Protein AF-N1ZED2-F1 (afdb_monomer_lite)

Radius of gyration: 11.27 Å; chains: 1; bounding box: 28×16×32 Å

pLDDT: mean 93.44, std 9.44, range [50.0, 98.06]

Structure (mmCIF, N/CA/C/O backbone):
data_AF-N1ZED2-F1
#
_entry.id   AF-N1ZED2-F1
#
loop_
_atom_site.group_PDB
_atom_site.id
_atom_site.type_symbol
_atom_site.label_atom_id
_atom_site.label_alt_id
_atom_site.label_comp_id
_atom_site.label_asym_id
_atom_site.label_entity_id
_atom_site.label_seq_id
_atom_site.pdbx_PDB_ins_code
_atom_site.Cartn_x
_atom_site.Cartn_y
_atom_site.Cartn_z
_atom_site.occupancy
_atom_site.B_iso_or_equiv
_atom_site.auth_seq_id
_atom_site.auth_comp_id
_atom_site.auth_asym_id
_atom_site.auth_atom_id
_atom_site.pdbx_PDB_model_num
ATOM 1 N N . MET A 1 1 ? -18.570 -4.245 15.573 1.00 50.00 1 MET A N 1
ATOM 2 C CA . MET A 1 1 ? -17.372 -3.526 15.081 1.00 50.00 1 MET A CA 1
ATOM 3 C C . MET A 1 1 ? -16.472 -4.510 14.333 1.00 50.00 1 MET A C 1
ATOM 5 O O . MET A 1 1 ? -15.422 -4.857 14.837 1.00 50.00 1 MET A O 1
ATOM 9 N N . GLN A 1 2 ? -16.909 -5.001 13.167 1.00 54.41 2 GLN A N 1
ATOM 10 C CA . GLN A 1 2 ? -16.198 -6.037 12.389 1.00 54.41 2 GLN A CA 1
ATOM 11 C C . GLN A 1 2 ? -15.854 -5.600 10.949 1.00 54.41 2 GLN A C 1
ATOM 13 O O . GLN A 1 2 ? -15.392 -6.419 10.170 1.00 54.41 2 GLN A O 1
ATOM 18 N N . ASN A 1 3 ? -16.059 -4.325 10.586 1.00 71.94 3 ASN A N 1
ATOM 19 C CA . ASN A 1 3 ? -15.913 -3.876 9.193 1.00 71.94 3 ASN A CA 1
ATOM 20 C C . ASN A 1 3 ? -14.534 -3.305 8.852 1.00 71.94 3 ASN A C 1
ATOM 22 O O . ASN A 1 3 ? -14.035 -3.572 7.770 1.00 71.94 3 ASN A O 1
ATOM 26 N N . LYS A 1 4 ? -13.898 -2.557 9.765 1.00 82.44 4 LYS A N 1
ATOM 27 C CA . LYS A 1 4 ? -12.670 -1.819 9.430 1.00 82.44 4 LYS A CA 1
ATOM 28 C C . LYS A 1 4 ? -11.483 -2.721 9.111 1.00 82.44 4 LYS A C 1
ATOM 30 O O . LYS A 1 4 ? -10.753 -2.422 8.178 1.00 82.44 4 LYS A O 1
ATOM 35 N N . ASP A 1 5 ? -11.300 -3.821 9.837 1.00 92.00 5 ASP A N 1
ATOM 36 C CA . ASP A 1 5 ? -10.181 -4.737 9.572 1.00 92.00 5 ASP A CA 1
ATOM 37 C C . ASP A 1 5 ? -10.362 -5.452 8.225 1.00 92.00 5 ASP A C 1
ATOM 39 O O . ASP A 1 5 ? -9.413 -5.604 7.463 1.00 92.00 5 ASP A O 1
ATOM 43 N N . VAL A 1 6 ? -11.603 -5.819 7.885 1.00 93.94 6 VAL A N 1
ATOM 44 C CA . VAL A 1 6 ? -11.940 -6.424 6.588 1.00 93.94 6 VAL A CA 1
ATOM 45 C C . VAL A 1 6 ? -11.754 -5.420 5.451 1.00 93.94 6 VAL A C 1
ATOM 47 O O . VAL A 1 6 ? -11.132 -5.756 4.449 1.00 93.94 6 VAL A O 1
ATOM 50 N N . GLU A 1 7 ? -12.244 -4.189 5.610 1.00 93.88 7 GLU A N 1
ATOM 51 C CA . GLU A 1 7 ? -12.047 -3.095 4.648 1.00 93.88 7 GLU A CA 1
ATOM 52 C C . GLU A 1 7 ? -10.553 -2.782 4.459 1.00 93.88 7 GLU A C 1
ATOM 54 O O . GLU A 1 7 ? -10.101 -2.574 3.335 1.00 93.88 7 GLU A O 1
ATOM 59 N N . THR A 1 8 ? -9.771 -2.820 5.543 1.00 95.75 8 THR A N 1
ATOM 60 C CA . THR A 1 8 ? -8.316 -2.620 5.508 1.00 95.75 8 THR A CA 1
ATOM 61 C C . THR A 1 8 ? -7.624 -3.700 4.695 1.00 95.75 8 THR A C 1
ATOM 63 O O . THR A 1 8 ? -6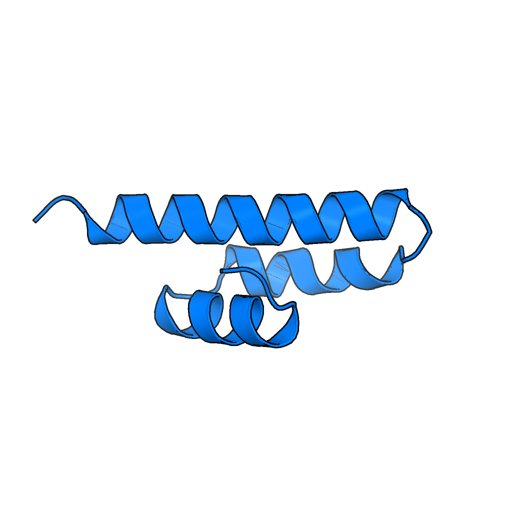.860 -3.380 3.787 1.00 95.75 8 THR A O 1
ATOM 66 N N . GLU A 1 9 ? -7.908 -4.972 4.968 1.00 96.94 9 GLU A N 1
ATOM 67 C CA . GLU A 1 9 ? -7.267 -6.072 4.246 1.00 96.94 9 GLU A CA 1
ATOM 68 C C . GLU A 1 9 ? -7.746 -6.182 2.791 1.00 96.94 9 GLU A C 1
ATOM 70 O O . GLU A 1 9 ? -6.955 -6.526 1.914 1.00 96.94 9 GLU A O 1
ATOM 75 N N . GLN A 1 10 ? -8.997 -5.812 2.497 1.00 96.44 10 GLN A N 1
ATOM 76 C CA . GLN A 1 10 ? -9.483 -5.696 1.117 1.00 96.44 10 GLN A CA 1
ATOM 77 C C . GLN A 1 10 ? -8.742 -4.604 0.345 1.00 96.44 10 GLN A C 1
ATOM 79 O O . GLN A 1 10 ? -8.260 -4.854 -0.760 1.00 96.44 10 GLN A O 1
ATOM 84 N N . LEU A 1 11 ? -8.608 -3.408 0.926 1.00 96.88 11 LEU A N 1
ATOM 85 C CA . LEU A 1 11 ? -7.881 -2.312 0.290 1.00 96.88 11 LEU A CA 1
ATOM 86 C C . LEU A 1 11 ? -6.399 -2.664 0.100 1.00 96.88 11 LEU A C 1
ATOM 88 O O . LEU A 1 11 ? -5.848 -2.437 -0.978 1.00 96.88 11 LEU A O 1
ATOM 92 N N . ARG A 1 12 ? -5.775 -3.285 1.110 1.00 97.88 12 ARG A N 1
ATOM 93 C CA . ARG A 1 12 ? -4.401 -3.797 1.025 1.00 97.88 12 ARG A CA 1
ATOM 94 C C . ARG A 1 12 ? -4.248 -4.783 -0.131 1.00 97.88 12 ARG A C 1
ATOM 96 O O . ARG A 1 12 ? -3.314 -4.648 -0.917 1.00 97.88 12 ARG A O 1
ATOM 103 N N . GLY A 1 13 ? -5.172 -5.736 -0.251 1.00 97.81 13 GLY A N 1
ATOM 104 C CA . GLY A 1 13 ? -5.200 -6.707 -1.343 1.00 97.81 13 GLY A CA 1
ATOM 105 C C . GLY A 1 13 ? -5.273 -6.037 -2.715 1.00 97.81 13 GLY A C 1
ATOM 106 O O . GLY A 1 13 ? -4.419 -6.292 -3.558 1.00 97.81 13 GLY A O 1
ATOM 107 N N . ASN A 1 14 ? -6.211 -5.105 -2.904 1.00 97.62 14 ASN A N 1
ATOM 108 C CA . ASN A 1 14 ? -6.391 -4.395 -4.175 1.00 97.62 14 ASN A CA 1
ATOM 109 C C . ASN A 1 14 ? -5.131 -3.625 -4.609 1.00 97.62 14 ASN A C 1
ATOM 111 O O . ASN A 1 14 ? -4.764 -3.639 -5.785 1.00 97.62 14 ASN A O 1
ATOM 115 N N . ILE A 1 15 ? -4.458 -2.957 -3.666 1.00 98.00 15 ILE A N 1
ATOM 116 C CA . ILE A 1 15 ? -3.223 -2.216 -3.955 1.00 98.00 15 ILE A CA 1
ATOM 117 C C . ILE A 1 15 ? -2.089 -3.185 -4.317 1.00 98.00 15 ILE A C 1
ATOM 119 O O . ILE A 1 15 ? -1.360 -2.938 -5.278 1.00 98.00 15 ILE A O 1
ATOM 123 N N . LEU A 1 16 ? -1.944 -4.293 -3.583 1.00 98.06 16 LEU A N 1
ATOM 124 C CA . LEU A 1 16 ? -0.924 -5.303 -3.875 1.00 98.06 16 LEU A CA 1
ATOM 125 C C . LEU A 1 16 ? -1.139 -5.949 -5.246 1.00 98.06 16 LEU A C 1
ATOM 127 O O . LEU A 1 16 ? -0.180 -6.072 -6.005 1.00 98.06 16 LEU A O 1
ATOM 131 N N . ASP A 1 17 ? -2.377 -6.292 -5.598 1.00 98.06 17 ASP A N 1
ATOM 132 C CA . ASP A 1 17 ? -2.706 -6.845 -6.914 1.00 98.06 17 ASP A CA 1
ATOM 133 C C . ASP A 1 17 ? -2.329 -5.874 -8.040 1.00 98.06 17 ASP A C 1
ATOM 135 O O . ASP A 1 17 ? -1.734 -6.280 -9.042 1.00 98.06 17 ASP A O 1
ATOM 139 N N . TYR A 1 18 ? -2.601 -4.578 -7.857 1.00 97.50 18 TYR A N 1
ATOM 140 C CA . TYR A 1 18 ? -2.199 -3.542 -8.806 1.00 97.50 18 TYR A CA 1
ATOM 141 C C . TYR A 1 18 ? -0.672 -3.432 -8.933 1.00 97.50 18 TYR A C 1
ATO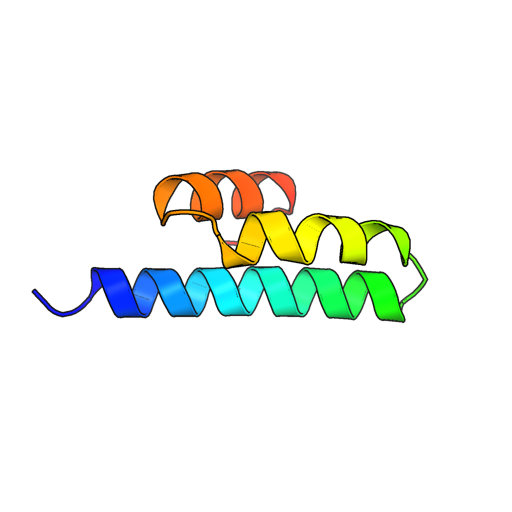M 143 O O . TYR A 1 18 ? -0.144 -3.410 -10.048 1.00 97.50 18 TYR A O 1
ATOM 151 N N . ILE A 1 19 ? 0.048 -3.417 -7.806 1.00 97.31 19 ILE A N 1
ATOM 152 C CA . ILE A 1 19 ? 1.517 -3.390 -7.780 1.00 97.31 19 ILE A CA 1
ATOM 153 C C . ILE A 1 19 ? 2.099 -4.608 -8.495 1.00 97.31 19 ILE A C 1
ATOM 155 O O . ILE A 1 19 ? 2.989 -4.459 -9.334 1.00 97.31 19 ILE A O 1
ATOM 159 N N . TYR A 1 20 ? 1.592 -5.807 -8.211 1.00 97.69 20 TYR A N 1
ATOM 160 C CA . TYR A 1 20 ? 2.081 -7.034 -8.831 1.00 97.69 20 TYR A CA 1
ATOM 161 C C . TYR A 1 20 ? 1.771 -7.083 -10.329 1.00 97.69 20 TYR A C 1
ATOM 163 O O . TYR A 1 20 ? 2.645 -7.454 -11.116 1.00 97.69 20 TYR A O 1
ATOM 171 N N . ALA A 1 21 ? 0.577 -6.654 -10.750 1.00 97.25 21 ALA A N 1
ATOM 172 C CA . ALA A 1 21 ? 0.232 -6.539 -12.165 1.00 97.25 21 ALA A CA 1
ATOM 173 C C . ALA A 1 21 ? 1.140 -5.530 -12.891 1.00 97.25 21 ALA A C 1
ATOM 175 O O . ALA A 1 21 ? 1.626 -5.803 -13.992 1.00 97.25 21 ALA A O 1
ATOM 176 N N . GLY A 1 22 ? 1.429 -4.387 -12.265 1.00 96.19 22 GLY A N 1
ATOM 177 C CA . GLY A 1 22 ? 2.370 -3.391 -12.773 1.00 96.19 22 GLY A CA 1
ATOM 178 C C . GLY A 1 22 ? 3.790 -3.943 -12.902 1.00 96.19 22 GLY A C 1
ATOM 179 O O . GLY A 1 22 ? 4.396 -3.877 -13.974 1.00 96.19 22 GLY A O 1
ATOM 180 N N . ALA A 1 23 ? 4.290 -4.586 -11.848 1.00 97.12 23 ALA A N 1
ATOM 181 C CA . ALA A 1 23 ? 5.607 -5.210 -11.843 1.00 97.12 23 ALA A CA 1
ATOM 182 C C . ALA A 1 23 ? 5.749 -6.270 -12.947 1.00 97.12 23 ALA A C 1
ATOM 184 O O . ALA A 1 23 ? 6.744 -6.272 -13.676 1.00 97.12 23 ALA A O 1
ATOM 185 N N . PHE A 1 24 ? 4.736 -7.125 -13.123 1.00 96.62 24 PHE A N 1
ATOM 186 C CA . PHE A 1 24 ? 4.738 -8.177 -14.141 1.00 96.62 24 PHE A CA 1
ATOM 187 C C . PHE A 1 24 ? 4.534 -7.644 -15.571 1.00 96.62 24 PHE A C 1
ATOM 189 O O . PHE A 1 24 ? 5.012 -8.252 -16.527 1.00 96.62 24 PHE A O 1
ATOM 196 N N . SER A 1 25 ? 3.879 -6.491 -15.737 1.00 96.62 25 SER A N 1
ATOM 197 C CA . SER A 1 25 ? 3.660 -5.840 -17.042 1.00 96.62 25 SER A CA 1
ATOM 198 C C . SER A 1 25 ? 4.823 -4.957 -17.515 1.00 96.62 25 SER A C 1
ATOM 200 O O . SER A 1 25 ? 4.727 -4.325 -18.566 1.00 96.62 25 SER A O 1
ATOM 202 N N . GLY A 1 26 ? 5.944 -4.941 -16.785 1.00 94.50 26 GLY A N 1
ATOM 203 C CA . GLY A 1 26 ? 7.167 -4.233 -17.175 1.00 94.50 26 GLY A CA 1
ATOM 204 C C . GLY A 1 26 ? 7.494 -3.003 -16.328 1.00 94.50 26 GLY A C 1
ATOM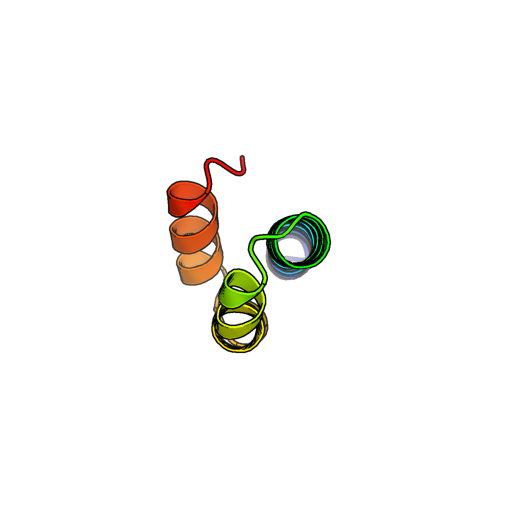 205 O O . GLY A 1 26 ? 8.555 -2.411 -16.517 1.00 94.50 26 GLY A O 1
ATOM 206 N N . MET A 1 27 ? 6.653 -2.648 -15.351 1.00 95.19 27 MET A N 1
ATOM 207 C CA . MET A 1 27 ? 6.958 -1.634 -14.332 1.00 95.19 27 MET A CA 1
ATOM 208 C C . MET A 1 27 ? 7.561 -2.292 -13.088 1.00 95.19 27 MET A C 1
ATOM 210 O O . MET A 1 27 ? 7.074 -2.128 -11.973 1.00 95.19 27 MET A O 1
ATOM 214 N N . SER A 1 28 ? 8.635 -3.063 -13.272 1.00 94.75 28 SER A N 1
ATOM 215 C CA . SER A 1 28 ? 9.248 -3.884 -12.218 1.00 94.75 28 SER A CA 1
ATOM 216 C C . SER A 1 28 ? 9.643 -3.102 -10.959 1.00 94.75 28 SER A C 1
ATOM 218 O O . SER A 1 28 ? 9.651 -3.680 -9.879 1.00 94.75 28 SER A O 1
ATOM 220 N N . ALA A 1 29 ? 9.897 -1.792 -11.065 1.00 95.94 29 ALA A N 1
ATOM 221 C CA . ALA A 1 29 ? 10.174 -0.918 -9.923 1.00 95.94 29 ALA A CA 1
ATOM 222 C C . ALA A 1 29 ? 9.018 -0.832 -8.906 1.00 95.94 29 ALA A C 1
ATOM 224 O O . ALA A 1 29 ? 9.280 -0.594 -7.731 1.00 95.94 29 ALA A O 1
ATOM 225 N N . MET A 1 30 ? 7.771 -1.085 -9.318 1.00 94.81 30 MET A N 1
ATOM 226 C CA . MET A 1 30 ? 6.610 -1.046 -8.419 1.00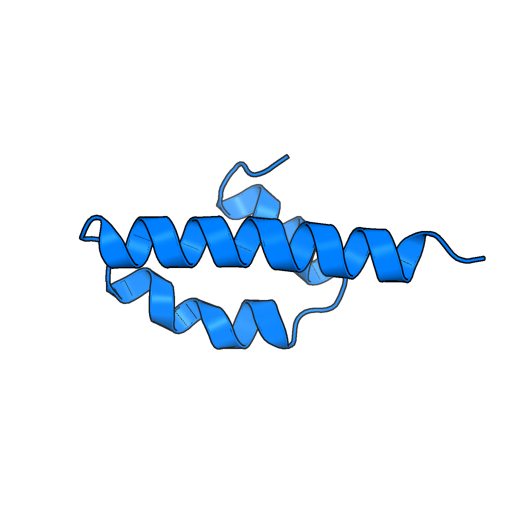 94.81 30 MET A CA 1
ATOM 227 C C . MET A 1 30 ? 6.700 -2.074 -7.286 1.00 94.81 30 MET A C 1
ATOM 229 O O . MET A 1 30 ? 6.161 -1.842 -6.209 1.00 94.81 30 MET A O 1
ATOM 233 N N . ILE A 1 31 ? 7.426 -3.186 -7.475 1.00 96.19 31 ILE A N 1
ATOM 234 C CA . ILE A 1 31 ? 7.600 -4.202 -6.423 1.00 96.19 31 ILE A CA 1
ATOM 235 C C . ILE A 1 31 ? 8.282 -3.640 -5.166 1.00 96.19 31 ILE A C 1
ATOM 237 O O . ILE A 1 31 ? 8.109 -4.169 -4.072 1.00 96.19 31 ILE A O 1
ATOM 241 N N . LEU A 1 32 ? 9.039 -2.545 -5.298 1.00 96.06 32 LEU A N 1
ATOM 242 C CA . LEU A 1 32 ? 9.715 -1.897 -4.173 1.00 96.06 32 LEU A CA 1
ATOM 243 C C . LEU A 1 32 ? 8.724 -1.284 -3.169 1.00 96.06 32 LEU A C 1
ATOM 245 O O . LEU A 1 32 ? 9.082 -1.080 -2.010 1.00 96.06 32 LEU A O 1
ATOM 249 N N . GLU A 1 33 ? 7.480 -1.044 -3.587 1.00 95.06 33 GLU A N 1
ATOM 250 C CA . GLU A 1 33 ? 6.413 -0.467 -2.762 1.00 95.06 33 GLU A CA 1
ATOM 251 C C . GLU A 1 33 ? 5.620 -1.530 -1.982 1.00 95.06 33 GLU A C 1
ATOM 253 O O . GLU A 1 33 ? 4.851 -1.199 -1.081 1.00 95.06 33 GLU A O 1
ATOM 258 N N . GLU A 1 34 ? 5.844 -2.823 -2.249 1.00 96.88 34 GLU A N 1
ATOM 259 C CA . GLU A 1 34 ? 5.153 -3.934 -1.579 1.00 96.88 34 GLU A CA 1
ATOM 260 C C . GLU A 1 34 ? 5.281 -3.860 -0.049 1.00 96.88 34 GLU A C 1
ATOM 262 O O . GLU A 1 34 ? 4.313 -4.078 0.682 1.00 96.88 34 GLU A O 1
ATOM 267 N N . SER A 1 35 ? 6.479 -3.535 0.446 1.00 96.75 35 SER A N 1
ATOM 268 C CA . SER A 1 35 ? 6.745 -3.444 1.884 1.00 96.75 35 SER A CA 1
ATOM 269 C C . SER A 1 35 ? 6.000 -2.278 2.541 1.00 96.75 35 SER A C 1
ATOM 271 O O . SER A 1 35 ? 5.499 -2.428 3.654 1.00 96.75 35 SER A O 1
ATOM 273 N N . GLU A 1 36 ? 5.879 -1.134 1.858 1.00 97.12 36 GLU A N 1
ATOM 274 C CA . GLU A 1 36 ? 5.090 0.008 2.344 1.00 97.12 36 GLU A CA 1
ATOM 275 C C . GLU A 1 36 ? 3.624 -0.413 2.502 1.00 97.12 36 GLU A C 1
ATOM 277 O O . GLU A 1 36 ? 3.050 -0.288 3.582 1.00 97.12 36 GLU A O 1
ATOM 282 N N . VAL A 1 37 ? 3.052 -1.037 1.469 1.00 97.44 37 VAL A N 1
ATOM 283 C CA . VAL A 1 37 ? 1.645 -1.463 1.460 1.00 97.44 37 VAL A CA 1
ATOM 284 C C . VAL A 1 37 ? 1.359 -2.549 2.493 1.00 97.44 37 VAL A C 1
ATOM 286 O O . VAL A 1 37 ? 0.309 -2.529 3.129 1.00 97.44 37 VAL A O 1
ATOM 289 N N . LYS A 1 38 ? 2.274 -3.498 2.716 1.00 97.12 38 LYS A N 1
ATOM 290 C CA . LYS A 1 38 ? 2.082 -4.561 3.718 1.00 97.12 38 LYS A CA 1
ATOM 291 C C . LYS A 1 38 ? 2.069 -4.051 5.156 1.00 97.12 38 LYS A C 1
ATOM 293 O O . LYS A 1 38 ? 1.408 -4.658 5.992 1.00 97.12 38 LYS A O 1
ATOM 298 N N . ASN A 1 39 ? 2.781 -2.962 5.435 1.00 96.81 39 ASN A N 1
ATOM 299 C CA . ASN A 1 39 ? 2.915 -2.415 6.786 1.00 96.81 39 ASN A CA 1
ATOM 300 C C . ASN A 1 39 ? 2.015 -1.196 7.040 1.00 96.81 39 ASN A C 1
ATOM 302 O O . ASN A 1 39 ? 1.873 -0.783 8.188 1.00 96.81 39 ASN A O 1
ATOM 306 N N . ALA A 1 40 ? 1.395 -0.646 5.995 1.00 97.06 40 ALA A N 1
ATOM 307 C CA . ALA A 1 40 ? 0.517 0.509 6.084 1.00 97.06 40 ALA A CA 1
ATOM 308 C C . ALA A 1 40 ? -0.752 0.234 6.912 1.00 97.06 40 ALA A C 1
ATOM 310 O O . ALA A 1 40 ? -1.385 -0.829 6.819 1.00 97.06 40 ALA A O 1
ATOM 311 N N . SER A 1 41 ? -1.137 1.239 7.692 1.00 96.88 41 SER A N 1
ATOM 312 C CA . SER A 1 41 ? -2.451 1.389 8.315 1.00 96.88 41 SER A CA 1
ATOM 313 C C . SER A 1 41 ? -3.534 1.699 7.274 1.00 96.88 41 SER A C 1
ATOM 315 O O . SER A 1 41 ? -3.242 2.004 6.121 1.00 96.88 41 SER A O 1
ATOM 317 N N . TYR A 1 42 ? -4.806 1.659 7.675 1.00 95.44 42 TYR A N 1
ATOM 318 C CA . TYR A 1 42 ? -5.923 1.955 6.771 1.00 95.44 42 TYR A CA 1
ATOM 319 C C . TYR A 1 42 ? -5.825 3.338 6.104 1.00 95.44 42 TYR A C 1
ATOM 321 O O . TYR A 1 42 ? -6.040 3.463 4.904 1.00 95.44 42 TYR A O 1
ATOM 329 N N . GLU A 1 43 ? -5.469 4.374 6.864 1.00 96.44 43 GLU A N 1
ATOM 330 C CA . GLU A 1 43 ? -5.370 5.755 6.363 1.00 96.44 43 GLU A CA 1
ATOM 331 C C . GLU A 1 43 ? -4.200 5.918 5.378 1.00 96.44 43 GLU A C 1
ATOM 333 O O . GLU A 1 43 ? -4.316 6.586 4.346 1.00 96.44 43 GLU A O 1
ATOM 338 N N . GLU A 1 44 ? -3.082 5.242 5.651 1.00 97.50 44 GLU A N 1
ATOM 339 C CA . GLU A 1 44 ? -1.942 5.179 4.734 1.00 97.50 44 GLU A CA 1
ATOM 340 C C . GLU A 1 44 ? -2.313 4.423 3.453 1.00 97.50 44 GLU A C 1
ATOM 342 O O . GLU A 1 44 ? -2.015 4.898 2.360 1.00 97.50 44 GLU A O 1
ATOM 347 N N . LEU A 1 45 ? -3.040 3.304 3.558 1.00 97.44 45 LEU A N 1
ATOM 348 C CA . LEU A 1 45 ? -3.543 2.563 2.397 1.00 97.44 45 LEU A CA 1
ATOM 349 C C . LEU A 1 45 ? -4.483 3.414 1.536 1.00 97.44 45 LEU A C 1
ATOM 351 O O . LEU A 1 45 ? -4.372 3.368 0.314 1.00 97.44 45 LEU A O 1
ATOM 355 N N . GLN A 1 46 ? -5.363 4.224 2.134 1.00 96.75 46 GLN A N 1
ATOM 356 C CA . GLN A 1 46 ? -6.206 5.160 1.379 1.00 96.75 46 GLN A CA 1
ATOM 357 C C . GLN A 1 46 ? -5.361 6.182 0.613 1.00 96.75 46 GLN A C 1
ATOM 359 O O . GLN A 1 46 ? -5.580 6.395 -0.578 1.00 96.75 46 GLN A O 1
ATOM 364 N N . THR A 1 47 ? -4.339 6.740 1.262 1.00 97.12 47 THR A N 1
ATOM 365 C CA . THR A 1 47 ? -3.411 7.681 0.619 1.00 97.12 47 THR A CA 1
ATOM 366 C C . THR A 1 47 ? -2.669 7.019 -0.547 1.00 97.12 47 THR A C 1
ATOM 368 O O . THR A 1 47 ? -2.532 7.610 -1.618 1.00 97.12 47 THR A O 1
ATOM 371 N N . ILE A 1 48 ? -2.212 5.776 -0.374 1.00 96.19 48 ILE A N 1
ATOM 372 C CA . ILE A 1 48 ? -1.537 5.005 -1.427 1.00 96.19 48 ILE A CA 1
ATOM 373 C C . ILE A 1 48 ? -2.499 4.714 -2.589 1.00 96.19 48 ILE A C 1
ATOM 375 O O . ILE A 1 48 ? -2.128 4.901 -3.749 1.00 96.19 48 ILE A O 1
ATOM 379 N N . ALA A 1 49 ? -3.736 4.305 -2.300 1.00 96.19 49 ALA A N 1
ATOM 380 C CA . ALA A 1 49 ? -4.758 4.045 -3.310 1.00 96.19 49 ALA A CA 1
ATOM 381 C C . ALA A 1 49 ? -5.058 5.292 -4.155 1.00 96.19 49 ALA A C 1
ATOM 383 O O . ALA A 1 49 ? -5.117 5.199 -5.383 1.00 96.19 49 ALA A O 1
ATOM 384 N N . GLU A 1 50 ? -5.146 6.469 -3.529 1.00 96.00 50 GLU A N 1
ATOM 385 C CA . GLU A 1 50 ? -5.328 7.746 -4.225 1.00 96.00 50 GLU A CA 1
ATOM 386 C C . GLU A 1 50 ? -4.174 8.063 -5.189 1.00 96.00 50 GLU A C 1
ATOM 388 O O . GLU A 1 50 ? -4.439 8.491 -6.316 1.00 96.00 50 GLU A O 1
ATOM 393 N N . ARG A 1 51 ? -2.910 7.791 -4.810 1.00 94.38 51 ARG A N 1
ATOM 394 C CA . ARG A 1 51 ? -1.745 7.961 -5.712 1.00 94.38 51 ARG A CA 1
ATOM 395 C C . ARG A 1 51 ? -1.882 7.129 -6.989 1.00 94.38 51 ARG A C 1
ATOM 397 O O . ARG A 1 51 ? -1.453 7.570 -8.054 1.00 94.38 51 ARG A O 1
ATOM 404 N N . TYR A 1 52 ? -2.489 5.950 -6.879 1.00 91.56 52 TYR A N 1
ATOM 405 C CA . TYR A 1 52 ? -2.695 5.016 -7.984 1.00 91.56 52 TYR A CA 1
ATOM 406 C C . TYR A 1 52 ? -4.046 5.149 -8.691 1.00 91.56 52 TYR A C 1
ATOM 408 O O . TYR A 1 52 ? -4.276 4.487 -9.702 1.00 91.56 52 TYR A O 1
ATOM 416 N N . GLY A 1 53 ? -4.943 6.001 -8.190 1.00 93.75 53 GLY A N 1
ATOM 417 C 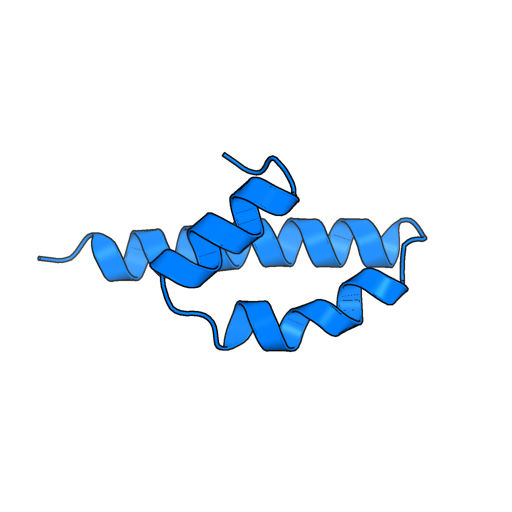CA . GLY A 1 53 ? -6.308 6.110 -8.703 1.00 93.75 53 GLY A CA 1
ATOM 418 C C . GLY A 1 53 ? -7.164 4.861 -8.452 1.00 93.75 53 GLY A C 1
ATOM 419 O O . GLY A 1 53 ? -8.150 4.653 -9.161 1.00 93.75 53 GLY A O 1
ATOM 420 N N . ILE A 1 54 ? -6.801 4.042 -7.461 1.00 90.00 54 ILE A N 1
ATOM 421 C CA . ILE A 1 54 ? -7.576 2.882 -7.008 1.00 90.00 54 ILE A CA 1
ATOM 422 C C . ILE A 1 54 ? -8.700 3.411 -6.105 1.00 90.00 54 ILE A C 1
ATOM 424 O O . ILE A 1 54 ? -8.442 4.192 -5.191 1.00 90.00 54 ILE A O 1
ATOM 428 N N . ARG A 1 55 ? -9.948 3.034 -6.398 1.00 73.56 55 ARG A N 1
ATOM 429 C CA . ARG A 1 55 ? -11.150 3.455 -5.662 1.00 73.56 55 ARG A CA 1
ATOM 430 C C . ARG A 1 55 ? -11.821 2.280 -4.979 1.00 73.56 55 ARG A C 1
ATOM 432 O O . ARG A 1 55 ? -11.840 1.196 -5.602 1.00 73.56 55 ARG A O 1
#

Foldsee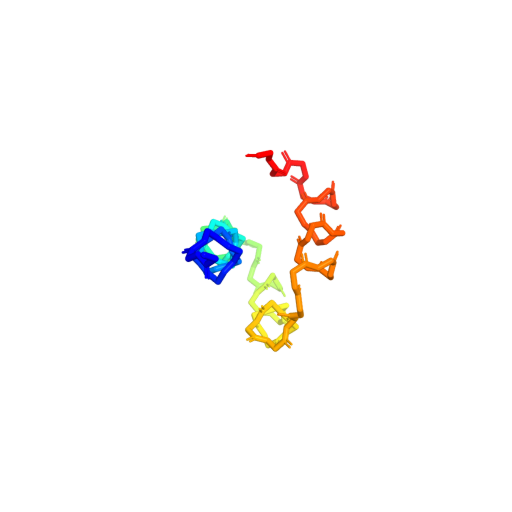k 3Di:
DPVQVVVLVVLLVVLVVVLVVCCVVPVVVSVVCNVVSVPDDSVSSVVSCVVVVND

Sequence (55 aa):
MQNKDVETEQLRGNILDYIYAGAFSGMSAMILEESEVKNASYEELQTIAERYGIR

Secondary structure (DSSP, 8-state):
--SHHHHHHHHHHHHHHHHHHHHHTT-GGGGGGHHHHHH--HHHHHHHHHHHT--